Protein AF-A0A645G3E3-F1 (afdb_monomer_lite)

InterPro domains:
  IPR009242 Protein of unknown function DUF896 [PF05979] (16-69)

Secondary structure (DSSP, 8-state):
--HHHHHHHHS-HHHHHHHHHHHHHHHHHSPPPHHHHHHHHHHHHHHHHHHHHHHHHHHHT---------------

Foldseek 3Di:
DDPLLVVLLPDDLVVLVVLLVVLVVVVVVDNDDPVSVVSNVSSVVSNCVVVVVVVVVVVVPPPPPPPCPPDDDDDD

pLDDT: mean 82.2, std 16.5, range [42.12, 95.88]

Organism: NCBI:txid1076179

Sequence (76 aa):
MTDLENKLQSMALDDLIKGINQFTANSRIRELTELETQERALYRKEYIRRIGRNLRATLDNTDITYADGGEDGSNS

Structure (mmCIF, N/CA/C/O backbone):
data_AF-A0A645G3E3-F1
#
_entry.id   AF-A0A645G3E3-F1
#
loop_
_atom_site.group_PDB
_atom_site.id
_atom_site.type_symbol
_atom_site.label_atom_id
_atom_site.label_alt_id
_atom_site.label_comp_id
_atom_site.label_asym_id
_atom_site.label_entity_id
_atom_site.label_seq_id
_atom_site.pdbx_PDB_ins_code
_atom_site.Cartn_x
_atom_site.Cartn_y
_atom_site.Cartn_z
_atom_site.occupancy
_atom_site.B_iso_or_equiv
_atom_site.auth_seq_id
_atom_site.auth_comp_id
_atom_site.auth_asym_id
_atom_site.auth_atom_id
_atom_site.pdbx_PDB_model_num
ATOM 1 N N . MET A 1 1 ? -12.107 -10.369 -7.221 1.00 61.31 1 MET A N 1
ATOM 2 C CA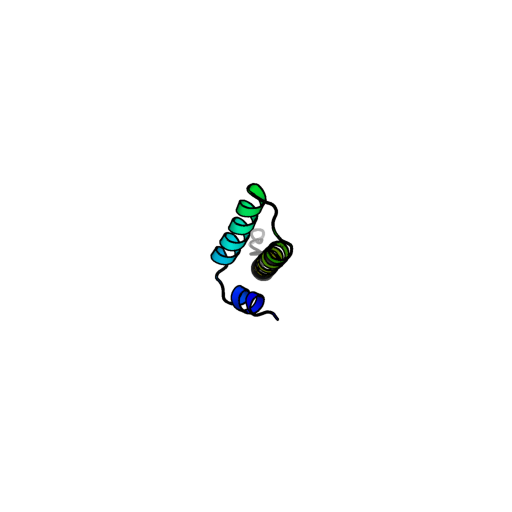 . MET A 1 1 ? -11.207 -9.209 -7.120 1.00 61.31 1 MET A CA 1
ATOM 3 C C . MET A 1 1 ? -12.012 -8.097 -6.495 1.00 61.31 1 MET A C 1
ATOM 5 O O . MET A 1 1 ? -13.066 -7.789 -7.038 1.00 61.31 1 MET A O 1
ATOM 9 N N . THR A 1 2 ? -11.621 -7.617 -5.319 1.00 85.12 2 THR A N 1
ATOM 10 C CA . THR A 1 2 ? -12.376 -6.569 -4.614 1.00 85.12 2 THR A CA 1
ATOM 11 C C . THR A 1 2 ? -12.149 -5.203 -5.264 1.00 85.12 2 THR A C 1
ATOM 13 O O . THR A 1 2 ? -11.139 -4.993 -5.942 1.00 85.12 2 THR A O 1
ATOM 16 N N . ASP A 1 3 ? -13.055 -4.248 -5.038 1.00 90.38 3 ASP A N 1
ATOM 17 C CA . ASP A 1 3 ? -12.875 -2.857 -5.483 1.00 90.38 3 ASP A CA 1
ATOM 18 C C . ASP A 1 3 ? -11.560 -2.256 -4.975 1.00 90.38 3 ASP A C 1
ATOM 20 O O . ASP A 1 3 ? -10.869 -1.531 -5.696 1.00 90.38 3 ASP A O 1
ATOM 24 N N . LEU A 1 4 ? -11.163 -2.626 -3.752 1.00 89.69 4 LEU A N 1
ATOM 25 C CA . LEU A 1 4 ? -9.883 -2.232 -3.183 1.00 89.69 4 LEU A CA 1
ATOM 26 C C . LEU A 1 4 ? -8.713 -2.841 -3.962 1.00 89.69 4 LEU A C 1
ATOM 28 O O . LEU A 1 4 ? -7.805 -2.110 -4.336 1.00 89.69 4 LEU A O 1
ATOM 32 N N . GLU A 1 5 ? -8.728 -4.140 -4.269 1.00 90.62 5 GLU A N 1
ATOM 33 C CA . GLU A 1 5 ? -7.673 -4.767 -5.079 1.00 90.62 5 GLU A CA 1
ATOM 34 C C . GLU A 1 5 ? -7.520 -4.096 -6.451 1.00 90.62 5 GLU A C 1
ATOM 36 O O . GLU A 1 5 ? -6.395 -3.825 -6.870 1.00 90.62 5 GLU A O 1
ATOM 41 N N . ASN A 1 6 ? -8.630 -3.774 -7.123 1.00 92.88 6 ASN A N 1
ATOM 42 C CA . ASN A 1 6 ? -8.608 -3.068 -8.408 1.00 92.88 6 ASN A CA 1
ATOM 43 C C . ASN A 1 6 ? -7.982 -1.674 -8.277 1.00 92.88 6 ASN A C 1
ATOM 45 O O . ASN A 1 6 ? -7.125 -1.293 -9.075 1.00 92.88 6 ASN A O 1
ATOM 49 N N . LYS A 1 7 ? -8.351 -0.929 -7.230 1.00 92.62 7 LYS A N 1
ATOM 50 C CA . LYS A 1 7 ? -7.764 0.383 -6.933 1.00 92.62 7 LYS A CA 1
ATOM 51 C C . LYS A 1 7 ? -6.264 0.289 -6.643 1.00 92.62 7 LYS A C 1
ATOM 53 O O . LYS A 1 7 ? -5.484 1.093 -7.144 1.00 92.62 7 LYS A O 1
ATOM 58 N N . LEU A 1 8 ? -5.832 -0.710 -5.876 1.00 93.06 8 LEU A N 1
ATOM 59 C CA . LEU A 1 8 ? -4.416 -0.905 -5.551 1.00 93.06 8 LEU A CA 1
ATOM 60 C C . LEU A 1 8 ? -3.575 -1.228 -6.788 1.00 93.06 8 LEU A C 1
ATOM 62 O O . LEU A 1 8 ? -2.389 -0.911 -6.817 1.00 93.06 8 LEU A O 1
ATOM 66 N N . GLN A 1 9 ? -4.160 -1.829 -7.824 1.00 91.06 9 GLN A N 1
ATOM 67 C CA . GLN A 1 9 ? -3.458 -2.120 -9.075 1.00 91.06 9 GLN A CA 1
ATOM 68 C C . GLN A 1 9 ? -3.212 -0.900 -9.962 1.00 91.06 9 GLN A C 1
ATOM 70 O O . GLN A 1 9 ? -2.260 -0.920 -10.740 1.00 91.06 9 GLN A O 1
ATOM 75 N N . SER A 1 10 ? -4.007 0.159 -9.833 1.00 92.00 10 SER A N 1
ATO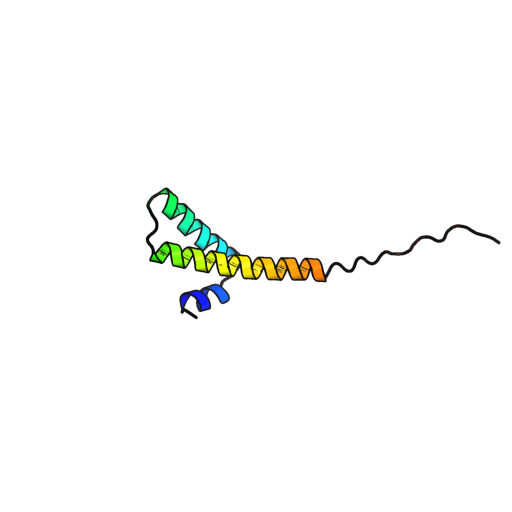M 76 C CA . SER A 1 10 ? -3.805 1.408 -10.577 1.00 92.00 10 SER A CA 1
ATOM 77 C C . SER A 1 10 ? -3.005 2.459 -9.800 1.00 92.00 10 SER A C 1
ATOM 79 O O . SER A 1 10 ? -2.522 3.417 -10.396 1.00 92.00 10 SER A O 1
ATOM 81 N N . MET A 1 11 ? -2.808 2.278 -8.490 1.00 92.56 11 MET A N 1
ATOM 82 C CA . MET A 1 11 ? -2.017 3.192 -7.655 1.00 92.56 11 MET A CA 1
ATOM 83 C C . MET A 1 11 ? -0.520 3.176 -7.981 1.00 92.56 11 MET A C 1
ATOM 85 O O . MET A 1 11 ? 0.015 2.164 -8.442 1.00 92.56 11 MET A O 1
ATOM 89 N N . ALA A 1 12 ? 0.174 4.279 -7.689 1.00 93.75 12 ALA A N 1
ATOM 90 C CA . ALA A 1 12 ? 1.632 4.348 -7.743 1.00 93.75 12 ALA A CA 1
ATOM 91 C C . ALA A 1 12 ? 2.276 3.549 -6.595 1.00 93.75 12 ALA A C 1
ATOM 93 O O . ALA A 1 12 ? 1.665 3.322 -5.549 1.00 93.75 12 ALA A O 1
ATOM 94 N N . LEU A 1 13 ? 3.530 3.124 -6.781 1.00 91.81 13 LEU A N 1
ATOM 95 C CA . LEU A 1 13 ? 4.265 2.355 -5.771 1.00 91.81 13 LEU A CA 1
ATOM 96 C C . LEU A 1 13 ? 4.438 3.149 -4.464 1.00 91.81 13 LEU A C 1
ATOM 98 O O . LEU A 1 13 ? 4.229 2.598 -3.385 1.00 91.81 13 LEU A O 1
ATOM 102 N N . ASP A 1 14 ? 4.747 4.444 -4.559 1.00 93.81 14 ASP A N 1
ATOM 103 C CA . ASP A 1 14 ? 4.870 5.345 -3.408 1.00 93.81 14 ASP A CA 1
ATOM 104 C C . ASP A 1 14 ? 3.576 5.440 -2.597 1.00 93.81 14 ASP A C 1
ATOM 106 O O . ASP A 1 14 ? 3.606 5.465 -1.366 1.00 93.81 14 ASP A O 1
ATOM 110 N N . ASP A 1 15 ? 2.423 5.439 -3.267 1.00 95.19 15 ASP A N 1
ATOM 111 C CA . ASP A 1 15 ? 1.127 5.500 -2.594 1.00 95.19 15 ASP A CA 1
ATOM 112 C C . ASP A 1 15 ? 0.789 4.181 -1.891 1.00 95.19 15 ASP A C 1
ATOM 114 O O . ASP A 1 15 ? 0.222 4.197 -0.795 1.00 95.19 15 ASP A O 1
ATOM 118 N N . LEU A 1 16 ? 1.223 3.040 -2.444 1.00 93.75 16 LEU A N 1
ATOM 119 C CA . LEU A 1 16 ? 1.139 1.754 -1.746 1.00 93.75 16 LEU A CA 1
ATOM 120 C C . LEU A 1 16 ? 1.970 1.773 -0.454 1.00 93.75 16 LEU A C 1
ATOM 122 O O . LEU A 1 16 ? 1.491 1.337 0.593 1.00 93.75 16 LEU A O 1
ATOM 126 N N . ILE A 1 17 ? 3.189 2.318 -0.505 1.00 93.81 17 ILE A N 1
ATOM 127 C CA . ILE A 1 17 ? 4.069 2.449 0.666 1.00 93.81 17 ILE A CA 1
ATOM 128 C C . ILE A 1 17 ? 3.439 3.377 1.713 1.00 93.81 17 ILE A C 1
ATOM 130 O O . ILE A 1 17 ? 3.398 3.030 2.896 1.00 93.81 17 ILE A O 1
ATOM 134 N N . LYS A 1 18 ? 2.893 4.528 1.297 1.00 95.88 18 LYS A N 1
ATOM 135 C CA . LYS A 1 18 ? 2.182 5.452 2.196 1.00 95.88 18 LYS A CA 1
ATOM 136 C C . LYS A 1 18 ? 1.010 4.766 2.898 1.00 95.88 18 LYS A C 1
ATOM 138 O O . LYS A 1 18 ? 0.892 4.904 4.114 1.00 95.88 18 LYS A O 1
ATOM 143 N N . GLY A 1 19 ? 0.201 3.987 2.177 1.00 94.88 19 GLY A N 1
ATOM 144 C CA . GLY A 1 19 ? -0.902 3.221 2.768 1.00 94.88 19 GLY A CA 1
ATOM 145 C C . GLY A 1 19 ? -0.421 2.226 3.831 1.00 94.88 19 GLY A C 1
ATOM 146 O O . GLY A 1 19 ? -0.930 2.206 4.950 1.00 94.88 19 GLY A O 1
ATOM 147 N N . ILE A 1 20 ? 0.637 1.461 3.540 1.00 94.81 20 ILE A N 1
ATOM 148 C CA . ILE A 1 20 ? 1.244 0.524 4.507 1.00 94.81 20 ILE A CA 1
ATOM 149 C C . ILE A 1 20 ? 1.753 1.261 5.756 1.00 94.81 20 ILE A C 1
ATOM 151 O O . ILE A 1 20 ? 1.589 0.769 6.882 1.00 94.8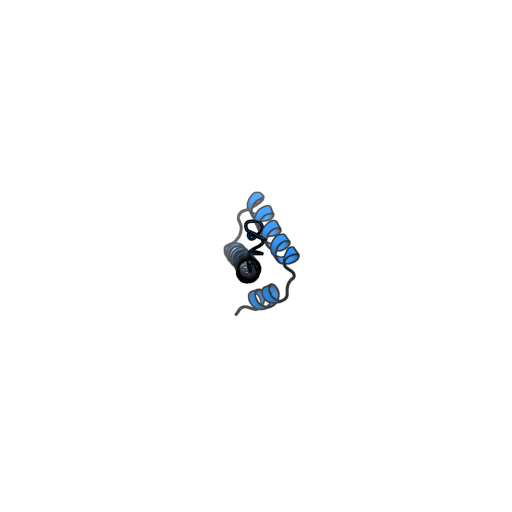1 20 ILE A O 1
ATOM 155 N N . ASN A 1 21 ? 2.365 2.432 5.570 1.00 95.00 21 ASN A N 1
ATOM 156 C CA . ASN A 1 21 ? 2.883 3.253 6.660 1.00 95.00 21 ASN A CA 1
ATOM 157 C C . ASN A 1 21 ? 1.760 3.813 7.536 1.00 95.00 21 ASN A C 1
ATOM 159 O O . ASN A 1 21 ? 1.904 3.797 8.755 1.00 95.00 21 ASN A O 1
ATOM 163 N N . GLN A 1 22 ? 0.630 4.222 6.953 1.00 94.94 22 GLN A N 1
ATOM 164 C CA . GLN A 1 22 ? -0.543 4.670 7.709 1.00 94.94 22 GLN A CA 1
ATOM 165 C C . GLN A 1 22 ? -1.083 3.567 8.624 1.00 94.94 22 GLN A C 1
ATOM 167 O O . GLN A 1 22 ? -1.223 3.791 9.824 1.00 94.94 22 GLN A O 1
ATOM 172 N N . PHE A 1 23 ? -1.283 2.347 8.115 1.00 93.88 23 PHE A N 1
ATOM 173 C CA . PHE A 1 23 ? -1.705 1.227 8.968 1.00 93.88 23 PHE A CA 1
ATOM 174 C C . PHE A 1 23 ? -0.678 0.900 10.057 1.00 93.88 23 PHE A C 1
ATOM 176 O O . PHE A 1 23 ? -1.037 0.550 11.178 1.00 93.88 23 PHE A O 1
ATOM 183 N N . THR A 1 24 ? 0.612 1.028 9.748 1.00 91.94 24 THR A N 1
ATOM 184 C CA . THR A 1 24 ? 1.684 0.784 10.723 1.00 91.94 24 THR A CA 1
ATOM 185 C C . THR A 1 24 ? 1.720 1.865 11.808 1.00 91.94 24 THR A C 1
ATOM 187 O O . THR A 1 24 ? 1.944 1.543 12.971 1.00 91.94 24 THR A O 1
ATOM 190 N N . ALA A 1 25 ? 1.464 3.127 11.459 1.00 94.88 25 ALA A N 1
ATOM 191 C CA . ALA A 1 25 ? 1.323 4.214 12.422 1.00 94.88 25 ALA A CA 1
ATOM 192 C C . ALA A 1 25 ? 0.082 4.014 13.302 1.00 94.88 25 ALA A C 1
ATOM 194 O O . ALA A 1 25 ? 0.185 4.092 14.524 1.00 94.88 25 ALA A O 1
ATOM 195 N N . ASN A 1 26 ? -1.056 3.656 12.701 1.00 91.69 26 ASN A N 1
ATOM 196 C CA . ASN A 1 26 ? -2.293 3.375 13.428 1.00 91.69 26 ASN A CA 1
ATOM 197 C C . ASN A 1 26 ? -2.107 2.225 14.422 1.00 91.69 26 ASN A C 1
ATOM 199 O O . ASN A 1 26 ? -2.463 2.388 15.581 1.00 91.69 26 ASN A O 1
ATOM 203 N N . SER A 1 27 ? -1.451 1.133 14.007 1.00 91.62 27 SER A N 1
ATOM 204 C CA . SER A 1 27 ? -1.137 -0.027 14.856 1.00 91.62 27 SER A CA 1
ATOM 205 C C . SER A 1 27 ? -0.284 0.301 16.087 1.00 91.62 27 SER A C 1
ATOM 207 O O . SER A 1 27 ? -0.250 -0.491 17.025 1.00 91.62 27 SER A O 1
ATOM 209 N N . ARG A 1 28 ? 0.463 1.415 16.076 1.00 90.25 28 ARG A N 1
ATOM 210 C CA . ARG A 1 28 ? 1.268 1.866 17.226 1.00 90.25 28 ARG A CA 1
ATOM 211 C C . ARG A 1 28 ? 0.445 2.648 18.244 1.00 90.25 28 ARG A C 1
ATOM 213 O O . ARG A 1 28 ? 0.842 2.730 19.398 1.00 90.25 28 ARG A O 1
ATOM 220 N N . ILE A 1 29 ? -0.650 3.258 17.795 1.00 94.00 29 ILE A N 1
ATOM 221 C CA . ILE A 1 29 ? -1.523 4.107 18.612 1.00 94.00 29 ILE A CA 1
ATOM 222 C C . ILE A 1 29 ? -2.708 3.291 19.138 1.00 94.00 29 ILE A C 1
ATOM 224 O O . ILE A 1 29 ? -3.137 3.482 20.272 1.00 94.00 29 ILE A O 1
ATOM 228 N N . ARG A 1 30 ? -3.236 2.379 18.318 1.00 91.56 30 ARG A N 1
ATOM 229 C CA . ARG A 1 30 ? -4.363 1.501 18.636 1.00 91.56 30 ARG A CA 1
ATOM 230 C C . ARG A 1 30 ? -4.224 0.158 17.934 1.00 91.56 30 ARG A C 1
ATOM 232 O O . ARG A 1 30 ? -3.525 0.050 16.930 1.00 91.56 30 ARG A O 1
ATOM 239 N N . GLU A 1 31 ? -4.952 -0.847 18.402 1.00 91.88 31 GLU A N 1
ATOM 240 C CA . GLU A 1 31 ? -5.083 -2.093 17.650 1.00 91.88 31 GLU A CA 1
ATOM 241 C C . GLU A 1 31 ? -5.815 -1.851 16.319 1.00 91.88 31 GLU A C 1
ATOM 243 O O . GLU A 1 31 ? -6.755 -1.048 16.218 1.00 91.88 31 GLU A O 1
ATOM 248 N N . LEU A 1 32 ? -5.333 -2.520 15.270 1.00 92.06 32 LEU A N 1
ATOM 249 C CA . LEU A 1 32 ? -6.001 -2.536 13.975 1.00 92.06 32 LEU A CA 1
ATOM 250 C C . LEU A 1 32 ? -7.200 -3.471 14.053 1.00 92.06 32 LEU A C 1
ATOM 252 O O . LEU A 1 32 ? -7.116 -4.563 14.610 1.00 92.06 32 LEU A O 1
ATOM 256 N N . THR A 1 33 ? -8.301 -3.062 13.439 1.00 94.25 33 THR A N 1
ATOM 257 C CA . THR A 1 33 ? -9.443 -3.954 13.254 1.00 94.25 33 THR A CA 1
ATOM 258 C C . THR A 1 33 ? -9.099 -5.076 12.270 1.00 94.25 33 THR A C 1
ATOM 260 O O . THR A 1 33 ? -8.129 -5.003 11.503 1.00 94.25 33 THR A O 1
ATOM 263 N N . GLU A 1 34 ? -9.913 -6.129 12.259 1.00 92.94 34 GLU A N 1
ATOM 264 C CA . GLU A 1 34 ? -9.739 -7.245 11.327 1.00 92.94 34 GLU A CA 1
ATOM 265 C C . GLU A 1 34 ? -9.848 -6.791 9.862 1.00 92.94 34 GLU A C 1
ATOM 267 O O . GLU A 1 34 ? -9.090 -7.256 9.009 1.00 92.94 34 GLU A O 1
ATOM 272 N N . LEU A 1 35 ? -10.725 -5.821 9.578 1.00 92.06 35 LEU A N 1
ATOM 273 C CA . LEU A 1 35 ? -10.849 -5.217 8.253 1.00 92.06 35 LEU A CA 1
ATOM 274 C C . LEU A 1 35 ? -9.566 -4.475 7.859 1.00 92.06 35 LEU A C 1
ATOM 276 O O . LEU A 1 35 ? -8.988 -4.764 6.818 1.00 92.06 35 LEU A O 1
ATOM 280 N N . GLU A 1 36 ? -9.059 -3.588 8.716 1.00 92.62 36 GLU A N 1
ATOM 281 C CA . GLU A 1 36 ? -7.826 -2.830 8.445 1.00 92.62 36 GLU A CA 1
ATOM 282 C C . GLU A 1 36 ? -6.604 -3.744 8.286 1.00 92.62 36 GLU A C 1
ATOM 284 O O . GLU A 1 36 ? -5.695 -3.473 7.499 1.00 92.62 36 GLU A O 1
ATOM 289 N N . THR A 1 37 ? -6.579 -4.857 9.018 1.00 93.31 37 THR A N 1
ATOM 290 C CA . THR A 1 37 ? -5.532 -5.874 8.887 1.00 93.31 37 THR A CA 1
ATOM 291 C C . THR A 1 37 ? -5.573 -6.531 7.507 1.00 93.31 37 THR A C 1
ATOM 293 O O . THR A 1 37 ? -4.525 -6.693 6.873 1.00 93.31 37 THR A O 1
ATOM 296 N N . GLN A 1 38 ? -6.770 -6.853 7.007 1.00 93.75 38 GLN A N 1
ATOM 297 C CA . GLN A 1 38 ? -6.963 -7.373 5.653 1.00 93.75 38 GLN A CA 1
ATOM 298 C C . GLN A 1 38 ? -6.580 -6.336 4.593 1.00 93.75 38 GLN A C 1
ATOM 300 O O . GLN A 1 38 ? -5.843 -6.659 3.661 1.00 93.75 38 GLN A O 1
ATOM 305 N N . GLU A 1 39 ? -6.990 -5.077 4.756 1.00 93.88 39 GLU A N 1
ATOM 306 C CA . GLU A 1 39 ? -6.613 -3.993 3.846 1.00 93.88 39 GLU A CA 1
ATOM 307 C C . GLU A 1 39 ? -5.091 -3.835 3.789 1.00 93.88 39 GLU A C 1
ATOM 309 O O . GLU A 1 39 ? -4.497 -3.897 2.710 1.00 93.88 39 GLU A O 1
ATOM 314 N N . ARG A 1 40 ? -4.421 -3.748 4.945 1.00 94.56 40 ARG A N 1
ATOM 315 C CA . ARG A 1 40 ? -2.954 -3.694 5.032 1.00 94.56 40 ARG A CA 1
ATOM 316 C C . ARG A 1 40 ? -2.294 -4.878 4.323 1.00 94.56 40 ARG A C 1
ATOM 318 O O . ARG A 1 40 ? -1.263 -4.698 3.669 1.00 94.56 40 ARG A O 1
ATOM 325 N N . ALA A 1 41 ? -2.857 -6.081 4.438 1.00 94.75 41 ALA A N 1
ATOM 326 C CA . ALA A 1 41 ? -2.346 -7.263 3.751 1.00 94.75 41 ALA A CA 1
ATOM 327 C C . ALA A 1 41 ? -2.461 -7.134 2.222 1.00 94.75 41 ALA A C 1
ATOM 329 O O . ALA A 1 41 ? -1.508 -7.470 1.516 1.00 94.75 41 ALA A O 1
ATOM 330 N N . LEU A 1 42 ? -3.565 -6.582 1.708 1.00 95.31 42 LEU A N 1
ATOM 331 C CA . LEU A 1 42 ? -3.746 -6.316 0.277 1.00 95.31 42 LEU A CA 1
ATOM 332 C C . LEU A 1 42 ? -2.729 -5.293 -0.248 1.00 95.31 42 LEU A C 1
ATOM 334 O O . LEU A 1 42 ? -2.091 -5.540 -1.274 1.00 95.31 42 LEU A O 1
ATOM 338 N N . TYR A 1 43 ? -2.497 -4.201 0.490 1.00 95.62 43 TYR A N 1
ATOM 339 C CA . TYR A 1 43 ? -1.456 -3.221 0.156 1.00 95.62 43 TYR A CA 1
ATOM 340 C C . TYR A 1 43 ? -0.065 -3.874 0.074 1.00 95.62 43 TYR A C 1
ATOM 342 O O . TYR A 1 43 ? 0.666 -3.678 -0.900 1.00 95.62 43 TYR A O 1
ATOM 350 N N . ARG A 1 44 ? 0.301 -4.697 1.069 1.00 94.81 44 ARG A N 1
ATOM 351 C CA . ARG A 1 44 ? 1.593 -5.411 1.088 1.00 94.81 44 ARG A CA 1
ATOM 352 C C . ARG A 1 44 ? 1.715 -6.411 -0.059 1.00 94.81 44 ARG A C 1
ATOM 354 O O . ARG A 1 44 ? 2.776 -6.495 -0.674 1.00 94.81 44 ARG A O 1
ATOM 361 N N . LYS A 1 45 ? 0.645 -7.151 -0.357 1.00 94.88 45 LYS A N 1
ATOM 362 C CA . LYS A 1 45 ? 0.601 -8.132 -1.449 1.00 94.88 45 LYS A CA 1
ATOM 363 C C . LYS A 1 45 ? 0.873 -7.465 -2.794 1.00 94.88 45 LYS A C 1
ATOM 365 O O . LYS A 1 45 ? 1.713 -7.950 -3.551 1.00 94.88 45 LYS A O 1
ATOM 370 N N . GLU A 1 46 ? 0.212 -6.344 -3.078 1.00 94.06 46 GLU A N 1
ATOM 371 C CA . GLU A 1 46 ? 0.397 -5.633 -4.345 1.00 94.06 46 GLU A CA 1
ATOM 372 C C . GLU A 1 46 ? 1.794 -5.004 -4.454 1.00 94.06 46 GLU A C 1
ATOM 374 O O . GLU A 1 46 ? 2.440 -5.128 -5.497 1.00 94.06 46 GLU A O 1
ATOM 379 N N . TYR A 1 47 ? 2.306 -4.418 -3.365 1.00 94.12 47 TYR A N 1
ATOM 380 C CA . TYR A 1 47 ? 3.675 -3.901 -3.300 1.00 94.12 47 TYR A CA 1
ATOM 381 C C . TYR A 1 47 ? 4.713 -4.989 -3.619 1.00 94.12 47 TYR A C 1
ATOM 383 O O . TYR A 1 47 ? 5.511 -4.831 -4.545 1.00 94.12 47 TYR A O 1
ATOM 391 N N . ILE A 1 48 ? 4.661 -6.131 -2.922 1.00 92.38 48 ILE A N 1
ATOM 392 C CA . ILE A 1 48 ? 5.599 -7.249 -3.125 1.00 92.38 48 ILE A CA 1
ATOM 393 C C . ILE A 1 48 ? 5.491 -7.797 -4.550 1.00 92.38 48 ILE A C 1
ATOM 395 O O . ILE A 1 48 ? 6.512 -8.045 -5.188 1.00 92.38 48 ILE A O 1
ATOM 399 N N . ARG A 1 49 ? 4.273 -7.939 -5.090 1.00 92.25 49 ARG A N 1
ATOM 400 C CA . ARG A 1 49 ? 4.056 -8.405 -6.468 1.00 92.25 49 ARG A CA 1
ATOM 401 C C . ARG A 1 49 ? 4.745 -7.501 -7.492 1.00 92.25 49 ARG A C 1
ATOM 403 O O . ARG A 1 49 ? 5.300 -7.987 -8.476 1.00 92.25 49 ARG A O 1
ATOM 410 N N . ARG A 1 50 ? 4.691 -6.181 -7.299 1.00 89.88 50 ARG A N 1
ATOM 411 C CA . ARG A 1 50 ? 5.325 -5.210 -8.202 1.00 89.88 50 ARG A CA 1
ATOM 412 C C . ARG A 1 50 ? 6.837 -5.198 -8.046 1.00 89.88 50 ARG A C 1
ATOM 414 O O . ARG A 1 50 ? 7.526 -5.297 -9.055 1.00 89.88 50 ARG A O 1
ATOM 421 N N . ILE A 1 51 ? 7.344 -5.138 -6.818 1.00 88.50 51 ILE A N 1
ATOM 422 C CA . ILE A 1 51 ? 8.788 -5.175 -6.559 1.00 88.50 51 ILE A CA 1
ATOM 423 C C . ILE A 1 51 ? 9.402 -6.480 -7.069 1.00 88.50 51 ILE A C 1
ATOM 425 O O . ILE A 1 51 ? 10.411 -6.438 -7.759 1.00 88.50 51 ILE A O 1
ATOM 429 N N . GLY A 1 52 ? 8.762 -7.627 -6.824 1.00 87.38 52 GLY A N 1
ATOM 430 C CA . GLY A 1 52 ? 9.236 -8.925 -7.307 1.00 87.38 52 GLY A CA 1
ATOM 431 C C . GLY A 1 52 ? 9.304 -9.010 -8.834 1.00 87.38 52 GLY A C 1
ATOM 432 O O . GLY A 1 52 ? 10.264 -9.553 -9.372 1.00 87.38 52 GLY A O 1
ATOM 433 N N . ARG A 1 53 ? 8.333 -8.418 -9.548 1.00 84.81 53 ARG 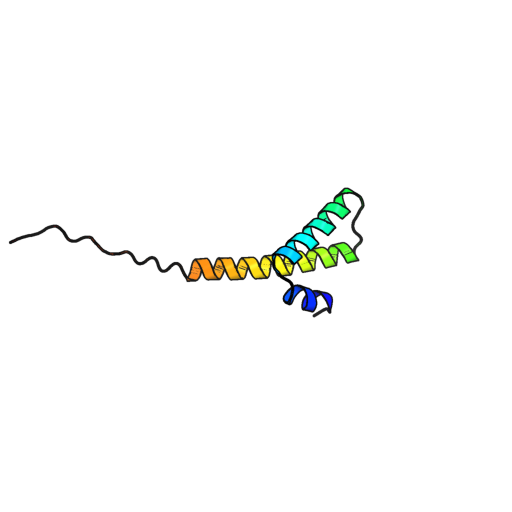A N 1
ATOM 434 C CA . ARG A 1 53 ? 8.385 -8.309 -11.017 1.00 84.81 53 ARG A CA 1
ATOM 435 C C . ARG A 1 53 ? 9.520 -7.408 -11.496 1.00 84.81 53 ARG A C 1
ATOM 437 O O . ARG A 1 53 ? 10.206 -7.784 -12.438 1.00 84.81 53 ARG A O 1
ATOM 444 N N . ASN A 1 54 ? 9.733 -6.265 -10.843 1.00 79.56 54 ASN A N 1
ATOM 445 C CA . ASN A 1 54 ? 10.841 -5.367 -11.176 1.00 79.56 54 ASN A CA 1
ATOM 446 C C . ASN A 1 54 ? 12.194 -6.048 -10.937 1.00 79.56 54 ASN A C 1
ATOM 448 O O . ASN A 1 54 ? 13.028 -6.055 -11.830 1.00 79.56 54 ASN A O 1
ATOM 452 N N . LEU A 1 55 ? 12.381 -6.696 -9.783 1.00 79.75 55 LEU A N 1
ATOM 453 C CA . LEU A 1 55 ? 13.626 -7.384 -9.443 1.00 79.75 55 LEU A CA 1
ATOM 454 C C . LEU A 1 55 ? 13.927 -8.539 -10.405 1.00 79.75 55 LEU A C 1
ATOM 456 O O . LEU A 1 55 ? 15.061 -8.683 -10.850 1.00 79.75 55 LEU A O 1
ATOM 460 N N . ARG A 1 56 ? 12.913 -9.339 -10.762 1.00 76.00 56 ARG A N 1
ATOM 461 C CA . ARG A 1 56 ? 13.069 -10.403 -11.759 1.00 76.00 56 ARG A CA 1
ATOM 462 C C . ARG A 1 56 ? 13.448 -9.841 -13.127 1.00 76.00 56 ARG A C 1
ATOM 464 O O . ARG A 1 56 ? 14.355 -10.369 -13.750 1.00 76.00 56 ARG A O 1
ATOM 471 N N . ALA A 1 57 ? 12.817 -8.746 -13.551 1.00 74.88 57 ALA A N 1
ATOM 472 C CA . ALA A 1 57 ? 13.190 -8.070 -14.788 1.00 74.88 57 ALA A CA 1
ATOM 473 C C . ALA A 1 57 ? 14.639 -7.552 -14.744 1.00 74.88 57 ALA A C 1
ATOM 475 O O . ALA A 1 57 ? 15.350 -7.683 -15.731 1.00 74.88 57 ALA A O 1
ATOM 476 N N . THR A 1 58 ? 15.110 -7.014 -13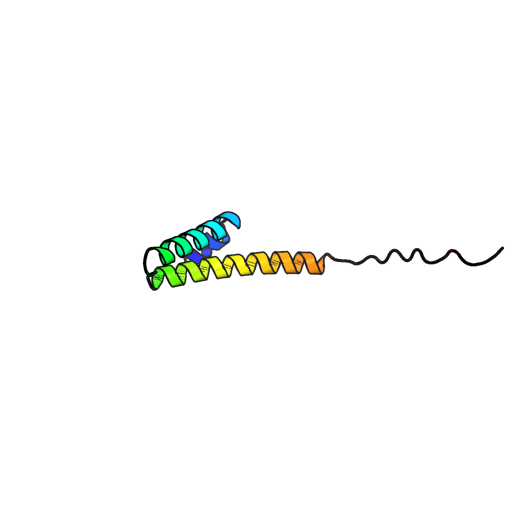.614 1.00 69.06 58 THR A N 1
ATOM 477 C CA . THR A 1 58 ? 16.515 -6.600 -13.458 1.00 69.06 58 THR A CA 1
ATOM 478 C C . THR A 1 58 ? 17.482 -7.785 -13.559 1.00 69.06 58 THR A C 1
ATOM 480 O O . THR A 1 58 ? 18.514 -7.667 -14.213 1.00 69.06 58 THR A O 1
ATOM 483 N N . LEU A 1 59 ? 17.143 -8.934 -12.965 1.00 69.50 59 LEU A N 1
ATOM 484 C CA . LEU A 1 59 ? 17.958 -10.152 -13.051 1.00 69.50 59 LEU A CA 1
ATOM 485 C C . LEU A 1 59 ? 17.987 -10.734 -14.474 1.00 69.50 59 LEU A C 1
ATOM 487 O O . LEU A 1 59 ? 19.062 -11.069 -14.959 1.00 69.50 59 LEU A O 1
ATOM 491 N N . ASP A 1 60 ? 16.843 -10.782 -15.165 1.00 63.44 60 ASP A N 1
ATOM 492 C CA . ASP A 1 60 ? 16.742 -11.299 -16.540 1.00 63.44 60 ASP A CA 1
ATOM 493 C C . ASP A 1 60 ? 17.434 -10.384 -17.578 1.00 63.44 60 ASP A C 1
ATOM 495 O O . ASP A 1 60 ? 17.819 -10.853 -18.644 1.00 63.44 60 ASP A O 1
ATOM 499 N N . ASN A 1 61 ? 17.621 -9.089 -17.285 1.00 58.12 61 ASN A N 1
ATOM 500 C CA . ASN A 1 61 ? 18.340 -8.142 -18.158 1.00 58.12 61 ASN A CA 1
ATOM 501 C C . ASN A 1 61 ? 19.854 -8.076 -17.887 1.00 58.12 61 ASN A C 1
ATOM 503 O O . ASN A 1 61 ? 20.550 -7.278 -18.514 1.00 58.12 61 ASN A O 1
ATOM 507 N N . THR A 1 62 ? 20.381 -8.882 -16.961 1.00 52.19 62 THR A N 1
ATOM 508 C CA . THR A 1 62 ? 21.829 -8.965 -16.736 1.00 52.19 62 THR A CA 1
ATOM 509 C C . THR A 1 62 ? 22.426 -9.979 -17.716 1.00 52.19 62 THR A C 1
ATOM 511 O O . THR A 1 62 ? 22.819 -11.077 -17.333 1.00 52.19 62 THR A O 1
ATOM 514 N N . ASP A 1 63 ? 22.469 -9.619 -19.000 1.00 53.12 63 ASP A N 1
ATOM 515 C CA . ASP A 1 63 ? 23.367 -10.270 -19.954 1.00 53.12 63 ASP A CA 1
ATOM 516 C C . ASP A 1 63 ? 24.789 -9.846 -19.569 1.00 53.12 63 ASP A C 1
ATOM 518 O O . ASP A 1 63 ? 25.210 -8.708 -19.788 1.00 53.12 63 ASP A O 1
ATOM 522 N N . ILE A 1 64 ? 25.507 -10.725 -18.868 1.00 55.78 64 ILE A N 1
ATOM 523 C CA . ILE A 1 64 ? 26.936 -10.538 -18.633 1.00 55.78 64 ILE A CA 1
ATOM 524 C C . ILE A 1 64 ? 27.612 -10.825 -19.972 1.00 55.78 64 ILE A C 1
ATOM 526 O O . ILE A 1 64 ? 28.031 -11.951 -20.237 1.00 55.78 64 ILE A O 1
ATOM 530 N N . THR A 1 65 ? 27.731 -9.806 -20.822 1.00 53.12 65 THR A N 1
ATOM 531 C CA . THR A 1 65 ? 28.697 -9.841 -21.914 1.00 53.12 65 THR A CA 1
ATOM 532 C C . THR A 1 65 ? 30.082 -9.858 -21.277 1.00 53.12 65 THR A C 1
ATOM 534 O O . THR A 1 65 ? 30.630 -8.812 -20.919 1.00 53.12 65 THR A O 1
ATOM 537 N N . TYR 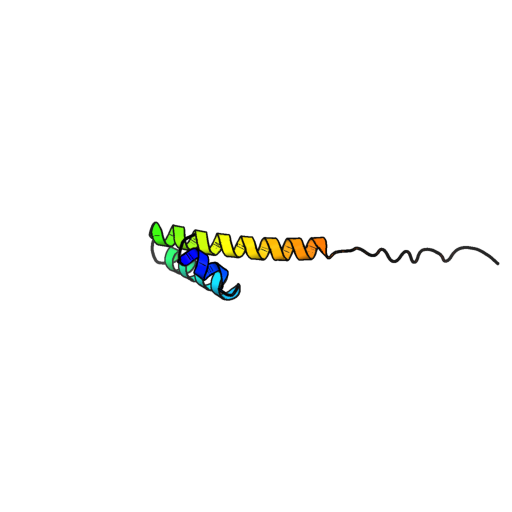A 1 66 ? 30.651 -11.049 -21.098 1.00 52.25 66 TYR A N 1
ATOM 538 C CA . TYR A 1 66 ? 32.095 -11.184 -20.987 1.00 52.25 66 TYR A CA 1
ATOM 539 C C . TYR A 1 66 ? 32.665 -10.660 -22.305 1.00 52.25 66 TYR A C 1
ATOM 541 O O . TYR A 1 66 ? 32.601 -11.331 -23.331 1.00 52.25 66 TYR A O 1
ATOM 549 N N . ALA A 1 67 ? 33.155 -9.420 -22.301 1.00 54.94 67 ALA A N 1
ATOM 550 C CA . ALA A 1 67 ? 34.074 -8.979 -23.331 1.00 54.94 67 ALA A CA 1
ATOM 551 C C . ALA A 1 67 ? 35.331 -9.836 -23.153 1.00 54.94 67 ALA A C 1
ATOM 553 O O . ALA A 1 67 ? 36.148 -9.570 -22.271 1.00 54.94 67 ALA A O 1
ATOM 554 N N . ASP A 1 68 ? 35.421 -10.917 -23.924 1.00 52.66 68 ASP A N 1
ATOM 555 C CA . ASP A 1 68 ? 36.618 -11.739 -24.043 1.00 52.66 68 ASP A CA 1
ATOM 556 C C . ASP A 1 68 ? 37.694 -10.892 -24.741 1.00 52.66 68 ASP A C 1
ATOM 558 O O . ASP A 1 68 ? 37.836 -10.865 -25.959 1.00 52.66 68 ASP A O 1
ATOM 562 N N . GLY A 1 69 ? 38.347 -10.043 -23.949 1.00 58.91 69 GLY A N 1
ATOM 563 C CA . GLY A 1 69 ? 39.534 -9.282 -24.317 1.00 58.91 69 GLY A CA 1
ATOM 564 C C . GLY A 1 69 ? 40.757 -9.995 -23.764 1.00 58.91 69 GLY A C 1
ATOM 565 O O . GLY A 1 69 ? 41.447 -9.452 -22.904 1.00 58.91 69 GLY A O 1
ATOM 566 N N . GLY A 1 70 ? 40.947 -11.246 -24.179 1.00 57.53 70 GLY A N 1
ATOM 567 C CA . GLY A 1 70 ? 41.975 -12.149 -23.677 1.00 57.53 70 GLY A CA 1
ATOM 568 C C . GLY A 1 70 ? 42.902 -12.692 -24.761 1.00 57.53 70 GLY A C 1
ATOM 569 O O . GLY A 1 70 ? 43.272 -13.853 -24.681 1.00 57.53 70 GLY A O 1
ATOM 570 N N . GLU A 1 71 ? 43.303 -11.893 -25.751 1.00 59.34 71 GLU A N 1
ATOM 571 C CA . GLU A 1 71 ? 44.397 -12.259 -26.663 1.00 59.34 71 GLU A CA 1
ATOM 572 C C . GLU A 1 71 ? 45.363 -11.081 -26.845 1.00 59.34 71 GLU A C 1
ATOM 574 O O . GLU A 1 71 ? 45.219 -10.272 -27.755 1.00 59.34 71 GLU A O 1
ATOM 579 N N . ASP A 1 72 ? 46.379 -10.999 -25.984 1.00 55.47 72 ASP A N 1
ATOM 580 C CA . ASP A 1 72 ? 47.668 -10.429 -26.388 1.00 55.47 72 ASP A CA 1
ATOM 581 C C . ASP A 1 72 ? 48.784 -11.362 -25.923 1.00 55.47 72 ASP A C 1
ATOM 583 O O . ASP A 1 72 ? 49.244 -11.348 -24.781 1.00 55.47 72 ASP A O 1
ATOM 587 N N . GLY A 1 73 ? 49.137 -12.278 -26.816 1.00 56.03 73 GLY A N 1
ATOM 588 C CA . GLY A 1 73 ? 50.143 -13.287 -26.558 1.00 56.03 73 GLY A CA 1
ATOM 589 C C . GLY A 1 73 ? 50.243 -14.291 -27.692 1.00 56.03 73 GLY A C 1
ATOM 590 O O . GLY A 1 73 ? 49.852 -15.437 -27.498 1.00 56.03 73 GLY A O 1
ATOM 591 N N . SER A 1 74 ? 50.772 -13.872 -28.850 1.00 46.69 74 SER A N 1
ATOM 592 C CA . SER A 1 74 ? 51.810 -14.592 -29.621 1.00 46.69 74 SER A CA 1
ATOM 593 C C . SER A 1 74 ? 51.942 -14.093 -31.071 1.00 46.69 74 SER A C 1
ATOM 595 O O . SER A 1 74 ? 51.074 -14.326 -31.901 1.00 46.69 74 SER A O 1
ATOM 597 N N . ASN A 1 75 ? 53.139 -13.578 -31.369 1.00 47.81 75 ASN A N 1
ATOM 598 C CA . ASN A 1 75 ? 53.967 -13.943 -32.528 1.00 47.81 75 ASN A CA 1
ATOM 599 C C . ASN A 1 75 ? 53.600 -13.431 -33.940 1.00 47.81 75 ASN A C 1
ATOM 601 O O . ASN A 1 75 ? 52.832 -14.067 -34.661 1.00 47.81 75 ASN A O 1
ATOM 605 N N . SER A 1 76 ? 54.335 -12.415 -34.414 1.00 42.12 76 SER A N 1
ATOM 606 C CA . SER A 1 76 ? 55.298 -12.505 -35.543 1.00 42.12 76 SER A CA 1
ATOM 607 C C . SER A 1 76 ? 56.120 -11.224 -35.675 1.00 42.12 76 SER A C 1
ATOM 609 O O . SER A 1 76 ? 55.533 -10.134 -35.502 1.00 42.12 76 SER A O 1
#

Radius of gyration: 22.67 Å; chains: 1; bounding box: 68×20×54 Å